Protein AF-A6IX27-F1 (afdb_monomer_lite)

InterPro domains:
  IPR015404 Sorting nexin/Vps5-like, C-terminal [PF09325] (2-126)
  IPR027267 AH/BAR domain superfamily [G3DSA:1.20.1270.60] (1-132)
  IPR027267 AH/BAR domain superfamily [SSF103657] (6-124)

Sequence (132 aa):
MFSELLSDYIRLIAAVKGVFDHRMKCWQKWEDAQITLLKKRETEAKMMVANKPDKIQQAKNEIREWEAKVQQGERDFEQISKTIRKEVGRFEKERVKDFKAVIIKYLESLVQTQQQLIKYWEAFLPEAKAIA

Radius of gyration: 32.63 Å; chains: 1; bounding box: 78×23×94 Å

Structure (mmCIF, N/CA/C/O backbone):
data_AF-A6IX27-F1
#
_entry.id   AF-A6IX27-F1
#
loop_
_atom_site.group_PDB
_atom_site.id
_atom_site.type_symbol
_atom_site.label_atom_id
_atom_site.label_alt_id
_atom_site.label_comp_id
_atom_site.label_asym_id
_atom_site.label_entity_id
_atom_site.label_seq_id
_atom_site.pdbx_PDB_ins_code
_atom_site.Cartn_x
_atom_site.Cartn_y
_atom_site.Cartn_z
_atom_site.occupancy
_atom_site.B_iso_or_equiv
_atom_site.auth_seq_id
_atom_site.auth_comp_id
_atom_site.auth_asym_id
_atom_site.auth_atom_id
_atom_site.pdbx_PDB_model_num
ATOM 1 N N . MET A 1 1 ? 13.178 8.343 -23.288 1.00 67.56 1 MET A N 1
ATOM 2 C CA . MET A 1 1 ? 12.784 6.938 -23.040 1.00 67.56 1 MET A CA 1
ATOM 3 C C . MET A 1 1 ? 13.369 6.355 -21.749 1.00 67.56 1 MET A C 1
ATOM 5 O O . MET A 1 1 ? 12.597 6.093 -20.840 1.00 67.56 1 MET A O 1
ATOM 9 N N . PHE A 1 2 ? 14.692 6.161 -21.606 1.00 75.31 2 PHE A N 1
ATOM 10 C CA . PHE A 1 2 ? 15.258 5.602 -20.356 1.00 75.31 2 PHE A CA 1
ATOM 11 C C . PHE A 1 2 ? 15.111 6.541 -19.146 1.00 75.31 2 PHE A C 1
ATOM 13 O O . PHE A 1 2 ? 14.687 6.112 -18.077 1.00 75.31 2 PHE A O 1
ATOM 20 N N . SER A 1 3 ? 15.397 7.833 -19.328 1.00 83.12 3 SER A N 1
ATOM 21 C CA . SER A 1 3 ? 15.232 8.859 -18.287 1.00 83.12 3 SER A CA 1
ATOM 22 C C . SER A 1 3 ? 13.777 9.027 -17.834 1.00 83.12 3 SER A C 1
ATOM 24 O O . SER A 1 3 ? 13.525 9.205 -16.646 1.00 83.12 3 SER A O 1
ATOM 26 N N . GLU A 1 4 ? 12.826 8.938 -18.764 1.00 85.44 4 GLU A N 1
ATOM 27 C CA . GLU A 1 4 ? 11.386 9.016 -18.483 1.00 85.44 4 GLU A CA 1
ATOM 28 C C . GLU A 1 4 ? 10.927 7.818 -17.650 1.00 85.44 4 GLU A C 1
ATOM 30 O O . GLU A 1 4 ? 10.355 8.023 -16.583 1.00 85.44 4 GLU A O 1
ATOM 35 N N . LEU A 1 5 ? 11.281 6.588 -18.057 1.00 84.94 5 LEU A N 1
ATOM 36 C CA . LEU A 1 5 ? 10.972 5.381 -17.283 1.00 84.94 5 LEU A CA 1
ATOM 37 C C . LEU A 1 5 ? 11.537 5.479 -15.860 1.00 84.94 5 LEU A C 1
ATOM 39 O O . LEU A 1 5 ? 10.839 5.201 -14.888 1.00 84.94 5 LEU A O 1
ATOM 43 N N . LEU A 1 6 ? 12.796 5.901 -15.721 1.00 84.62 6 LEU A N 1
ATOM 44 C CA . LEU A 1 6 ? 13.426 6.065 -14.414 1.00 84.62 6 LEU A CA 1
ATOM 45 C C . LEU A 1 6 ? 12.675 7.092 -13.552 1.00 84.62 6 LEU A C 1
ATOM 47 O O . LEU A 1 6 ? 12.428 6.840 -12.372 1.00 84.62 6 LEU A O 1
ATOM 51 N N . SER A 1 7 ? 12.283 8.227 -14.139 1.00 90.50 7 SER A N 1
ATOM 52 C CA . SER A 1 7 ? 11.508 9.262 -13.450 1.00 90.50 7 SER A CA 1
ATOM 53 C C . SER A 1 7 ? 10.151 8.737 -12.978 1.00 90.50 7 SER A C 1
ATOM 55 O O . SER A 1 7 ? 9.773 8.956 -11.825 1.00 90.50 7 SER A O 1
ATOM 57 N N . ASP A 1 8 ? 9.450 7.982 -13.822 1.00 89.25 8 ASP A N 1
ATOM 58 C CA . ASP A 1 8 ? 8.155 7.396 -13.480 1.00 89.25 8 ASP A CA 1
ATOM 59 C C . ASP A 1 8 ? 8.276 6.348 -12.371 1.00 89.25 8 ASP A C 1
ATOM 61 O O . ASP A 1 8 ? 7.465 6.340 -11.444 1.00 89.25 8 ASP A O 1
ATOM 65 N N . TYR A 1 9 ? 9.336 5.535 -12.373 1.00 88.44 9 TYR A N 1
ATOM 66 C CA . TYR A 1 9 ? 9.605 4.597 -11.280 1.00 88.44 9 TYR A CA 1
ATOM 67 C C . TYR A 1 9 ? 9.940 5.303 -9.959 1.00 88.44 9 TYR A C 1
ATOM 69 O O . TYR A 1 9 ? 9.488 4.858 -8.903 1.00 88.44 9 TYR A O 1
ATOM 77 N N . ILE A 1 10 ? 10.666 6.425 -9.989 1.00 88.69 10 ILE A N 1
ATOM 78 C CA . ILE A 1 10 ? 10.910 7.248 -8.792 1.00 88.69 10 ILE A CA 1
ATOM 79 C C . ILE A 1 10 ? 9.587 7.798 -8.241 1.00 88.69 10 ILE A C 1
ATOM 81 O O . ILE A 1 10 ? 9.329 7.703 -7.038 1.00 88.69 10 ILE A O 1
ATOM 85 N N . ARG A 1 11 ? 8.719 8.329 -9.113 1.00 92.25 11 ARG A N 1
ATOM 86 C CA . ARG A 1 11 ? 7.385 8.823 -8.727 1.00 92.25 11 ARG A CA 1
ATOM 87 C C . ARG A 1 11 ? 6.512 7.708 -8.158 1.00 92.25 11 ARG A C 1
ATOM 89 O O . ARG A 1 11 ? 5.836 7.918 -7.154 1.00 92.25 11 ARG A O 1
ATOM 96 N N . LEU A 1 12 ? 6.559 6.521 -8.756 1.00 90.25 12 LEU A N 1
ATOM 97 C CA . LEU A 1 12 ? 5.817 5.355 -8.288 1.00 90.25 12 LEU A CA 1
ATOM 98 C C . LEU A 1 12 ? 6.274 4.923 -6.889 1.00 90.25 12 LEU A C 1
ATOM 100 O O . LEU A 1 12 ? 5.436 4.696 -6.021 1.00 90.25 12 LEU A O 1
ATOM 104 N N . ILE A 1 13 ? 7.584 4.894 -6.624 1.00 88.19 13 ILE A N 1
ATOM 105 C CA . ILE A 1 13 ? 8.125 4.604 -5.284 1.00 88.19 13 ILE A CA 1
ATOM 106 C C . ILE A 1 13 ? 7.661 5.653 -4.261 1.00 88.19 13 ILE A C 1
ATOM 108 O O . ILE A 1 13 ? 7.268 5.301 -3.146 1.00 88.19 13 ILE A O 1
ATOM 112 N N . ALA A 1 14 ? 7.649 6.936 -4.634 1.00 90.56 14 ALA A N 1
ATOM 113 C CA . ALA A 1 14 ? 7.135 7.995 -3.768 1.00 90.56 14 ALA A CA 1
ATOM 114 C C . ALA A 1 14 ? 5.632 7.823 -3.469 1.00 90.56 14 ALA A C 1
ATOM 116 O O . ALA A 1 14 ? 5.213 7.970 -2.321 1.00 90.56 14 ALA A O 1
ATOM 117 N N . ALA A 1 15 ? 4.826 7.446 -4.466 1.00 90.25 15 ALA A N 1
ATOM 118 C CA . ALA A 1 15 ? 3.405 7.155 -4.276 1.00 90.25 15 ALA A CA 1
ATOM 119 C C . ALA A 1 15 ? 3.181 5.947 -3.350 1.00 90.25 15 ALA A C 1
ATOM 121 O O . ALA A 1 15 ? 2.327 5.998 -2.465 1.00 90.25 15 ALA A O 1
ATOM 122 N N . VAL A 1 16 ? 3.991 4.890 -3.491 1.00 89.69 16 VAL A N 1
ATOM 123 C CA . VAL A 1 16 ? 3.954 3.712 -2.609 1.00 89.69 16 VAL A CA 1
ATOM 124 C C . VAL A 1 16 ? 4.191 4.108 -1.150 1.00 89.69 16 VAL A C 1
ATOM 126 O O . VAL A 1 16 ? 3.480 3.622 -0.270 1.00 89.69 16 VAL A O 1
ATOM 129 N N . LYS A 1 17 ? 5.111 5.042 -0.875 1.00 91.19 17 LYS A N 1
ATOM 130 C CA . LYS A 1 17 ? 5.311 5.579 0.481 1.00 91.19 17 LYS A CA 1
ATOM 131 C C . LYS A 1 17 ? 4.021 6.182 1.054 1.00 91.19 17 LYS A C 1
ATOM 133 O O . LYS A 1 17 ? 3.640 5.845 2.171 1.00 91.19 17 LYS A O 1
ATOM 138 N N . GLY A 1 18 ? 3.300 6.979 0.263 1.00 93.25 18 GLY A N 1
ATOM 139 C CA . GLY A 1 18 ? 2.009 7.546 0.672 1.00 93.25 18 GLY A CA 1
ATOM 140 C C . GLY A 1 18 ? 0.941 6.487 0.980 1.00 93.25 18 GLY A C 1
ATOM 141 O O . GLY A 1 18 ? 0.121 6.670 1.882 1.00 93.25 18 GLY A O 1
ATOM 142 N N . VAL A 1 19 ? 0.971 5.344 0.290 1.00 93.94 19 VAL A N 1
ATOM 143 C CA . VAL A 1 19 ? 0.074 4.212 0.574 1.00 93.94 19 VAL A CA 1
ATOM 144 C C . VAL A 1 19 ? 0.405 3.559 1.924 1.00 93.94 19 VAL A C 1
ATOM 146 O O . VAL A 1 19 ? -0.510 3.240 2.689 1.00 93.94 19 VAL A O 1
ATOM 149 N N . PHE A 1 20 ? 1.688 3.398 2.262 1.00 95.06 20 PHE A N 1
ATOM 150 C CA . PHE A 1 20 ? 2.097 2.905 3.584 1.00 95.06 20 PHE A CA 1
ATOM 151 C C . PHE A 1 20 ? 1.698 3.866 4.711 1.00 95.06 20 PHE A C 1
ATOM 153 O O . PHE A 1 20 ? 1.202 3.411 5.744 1.00 95.06 20 PHE A O 1
ATOM 160 N N . ASP A 1 21 ? 1.814 5.177 4.492 1.00 96.75 21 ASP A N 1
ATOM 161 C CA . ASP A 1 21 ? 1.341 6.184 5.450 1.00 96.75 21 ASP A CA 1
ATOM 162 C C . ASP A 1 21 ? -0.179 6.087 5.656 1.00 96.75 21 ASP A C 1
ATOM 164 O O . ASP A 1 21 ? -0.675 6.186 6.781 1.00 96.75 21 ASP A O 1
ATOM 168 N N . HIS A 1 22 ? -0.946 5.844 4.588 1.00 95.62 22 HIS A N 1
ATOM 169 C CA . HIS A 1 22 ? -2.388 5.629 4.704 1.00 95.62 22 HIS A CA 1
ATOM 170 C C . HIS A 1 22 ? -2.721 4.352 5.489 1.00 95.62 22 HIS A C 1
ATOM 172 O O . HIS A 1 22 ? -3.586 4.385 6.364 1.00 95.62 22 HIS A O 1
ATOM 178 N N . ARG A 1 23 ? -1.983 3.255 5.267 1.00 97.88 23 ARG A N 1
ATOM 179 C CA . ARG A 1 23 ? -2.103 2.032 6.080 1.00 97.88 23 ARG A CA 1
ATOM 180 C C . ARG A 1 23 ? -1.843 2.302 7.559 1.00 97.88 23 ARG A C 1
ATOM 182 O O . ARG A 1 23 ? -2.583 1.784 8.392 1.00 97.88 23 ARG A O 1
ATOM 189 N N . MET A 1 24 ? -0.835 3.112 7.881 1.00 98.19 24 MET A N 1
ATOM 190 C CA . MET A 1 24 ? -0.547 3.496 9.264 1.00 98.19 24 MET A CA 1
ATOM 191 C C . MET A 1 24 ? -1.719 4.264 9.890 1.00 98.19 24 MET A C 1
ATOM 193 O O . MET A 1 24 ? -2.102 3.989 11.022 1.00 98.19 24 MET A O 1
ATOM 197 N N . LYS A 1 25 ? -2.368 5.161 9.136 1.00 97.88 25 LYS A N 1
ATOM 198 C CA . LYS A 1 25 ? -3.576 5.868 9.599 1.00 97.88 25 LYS A CA 1
ATOM 199 C C . LYS A 1 25 ? -4.760 4.925 9.834 1.00 97.88 25 LYS A C 1
ATOM 201 O O . LYS A 1 25 ? -5.474 5.088 10.820 1.00 97.88 25 LYS A O 1
ATOM 206 N N . CYS A 1 26 ? -4.976 3.941 8.956 1.00 97.94 26 CYS A N 1
ATOM 207 C CA . CYS A 1 26 ? -6.008 2.914 9.154 1.00 97.94 26 CYS A CA 1
ATOM 208 C C . CYS A 1 26 ? -5.747 2.094 10.422 1.00 97.94 26 CYS A C 1
ATOM 210 O O . CYS A 1 26 ? -6.674 1.852 11.192 1.00 97.94 26 CYS A O 1
ATOM 212 N N . TRP A 1 27 ? -4.488 1.713 10.649 1.00 98.38 27 TRP A N 1
ATOM 213 C CA . TRP A 1 27 ? -4.074 1.012 11.860 1.00 98.38 27 TRP A CA 1
ATOM 214 C C . TRP A 1 27 ? -4.322 1.848 13.118 1.00 98.38 27 TRP A C 1
ATOM 216 O O . TRP A 1 27 ? -4.988 1.367 14.027 1.00 98.38 27 TRP A O 1
ATOM 226 N N . GLN A 1 28 ? -3.890 3.114 13.131 1.00 98.38 28 GLN A N 1
ATOM 227 C CA . GLN A 1 28 ? -4.094 4.007 14.274 1.00 98.38 28 GLN A CA 1
ATOM 228 C C . GLN A 1 28 ? -5.582 4.160 14.605 1.00 98.38 28 GLN A C 1
ATOM 230 O O . GLN A 1 28 ? -5.990 4.014 15.749 1.00 98.38 28 GLN A O 1
ATOM 235 N N . LYS A 1 29 ? -6.428 4.362 13.585 1.00 98.00 29 LYS A N 1
ATOM 236 C CA . LYS A 1 29 ? -7.885 4.450 13.761 1.00 98.00 29 LYS A CA 1
ATOM 237 C C . LYS A 1 29 ? -8.471 3.180 14.389 1.00 98.00 29 LYS A C 1
ATOM 239 O O . LYS A 1 29 ? -9.399 3.263 15.194 1.00 98.00 29 LYS A O 1
ATOM 244 N N . TRP A 1 30 ? -7.974 2.009 13.994 1.00 98.62 30 TRP A N 1
ATOM 245 C CA . TRP A 1 30 ? -8.398 0.733 14.563 1.00 98.62 30 TRP A CA 1
ATOM 246 C C . TRP A 1 30 ? -7.921 0.566 16.012 1.00 98.62 30 TRP A C 1
ATOM 248 O O . TRP A 1 30 ? -8.713 0.174 16.869 1.00 98.62 30 TRP A O 1
ATOM 258 N N . GLU A 1 31 ? -6.666 0.903 16.307 1.00 98.50 31 GLU A N 1
ATOM 259 C CA . GLU A 1 31 ? -6.101 0.889 17.661 1.00 98.50 31 GLU A CA 1
ATOM 260 C C . GLU A 1 31 ? -6.860 1.838 18.606 1.00 98.50 31 GLU A C 1
ATOM 262 O O . GLU A 1 31 ? -7.322 1.423 19.671 1.00 98.50 31 GLU A O 1
ATOM 267 N N . ASP A 1 32 ? -7.101 3.080 18.186 1.00 98.44 32 ASP A N 1
ATOM 268 C CA . ASP A 1 32 ? -7.834 4.084 18.966 1.00 98.44 32 ASP A CA 1
ATOM 269 C C . ASP A 1 32 ? -9.264 3.618 19.302 1.00 98.44 32 ASP A C 1
ATOM 271 O O . ASP A 1 32 ? -9.781 3.855 20.405 1.00 98.44 32 ASP A O 1
ATOM 275 N N . ALA A 1 33 ? -9.914 2.918 18.365 1.00 98.38 33 ALA A N 1
ATOM 276 C CA . ALA A 1 33 ? -11.227 2.320 18.585 1.00 98.38 33 ALA A CA 1
ATOM 277 C C . ALA A 1 33 ? -11.179 1.182 19.616 1.00 98.38 33 ALA A C 1
ATOM 279 O O . ALA A 1 33 ? -12.072 1.100 20.462 1.00 98.38 33 ALA A O 1
ATOM 280 N N . GLN A 1 34 ? -10.134 0.347 19.598 1.00 98.44 34 GLN A N 1
ATOM 281 C CA . GLN A 1 34 ? -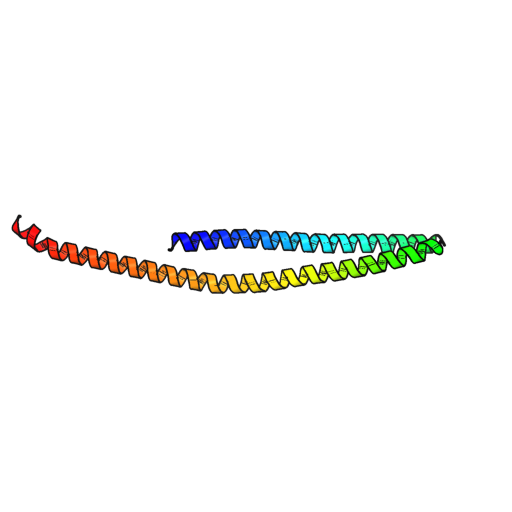9.933 -0.716 20.591 1.00 98.44 34 GLN A CA 1
ATOM 282 C C . GLN A 1 34 ? -9.704 -0.140 21.991 1.00 98.44 34 GLN A C 1
ATOM 284 O O . GLN A 1 34 ? -10.341 -0.579 22.951 1.00 98.44 34 GLN A O 1
ATOM 289 N N . ILE A 1 35 ? -8.861 0.890 22.107 1.00 98.44 35 ILE A N 1
ATOM 290 C CA . ILE A 1 35 ? -8.596 1.580 23.378 1.00 98.44 35 ILE A CA 1
ATOM 291 C C . ILE A 1 35 ? -9.884 2.1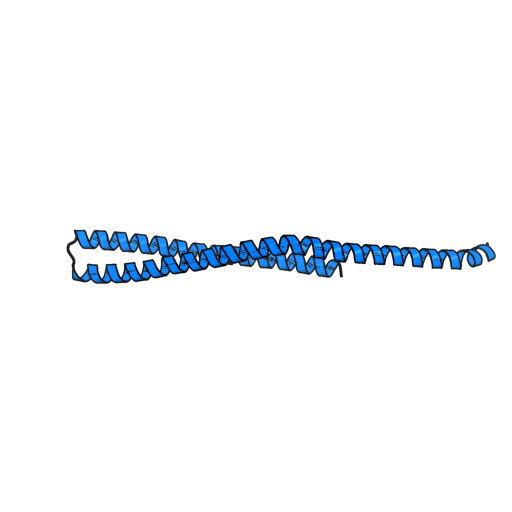99 23.929 1.00 98.44 35 ILE A C 1
ATOM 293 O O . ILE A 1 35 ? -10.166 2.119 25.127 1.00 98.44 35 ILE A O 1
ATOM 297 N N . THR A 1 36 ? -10.693 2.809 23.062 1.00 98.12 36 THR A N 1
ATOM 298 C CA . THR A 1 36 ? -11.965 3.412 23.471 1.00 98.12 36 THR A CA 1
ATOM 299 C C . THR A 1 36 ? -12.971 2.352 23.915 1.00 98.12 36 THR A C 1
ATOM 301 O O . THR A 1 36 ? -13.612 2.525 24.953 1.00 98.12 36 THR A O 1
ATOM 304 N N . LEU A 1 37 ? -13.078 1.233 23.192 1.00 98.38 37 LEU A N 1
ATOM 305 C CA . LEU A 1 37 ? -13.915 0.100 23.586 1.00 98.38 37 LEU A CA 1
ATOM 306 C C . LEU A 1 37 ? -13.513 -0.448 24.964 1.00 98.38 37 LEU A C 1
ATOM 308 O O . LEU A 1 37 ? -14.381 -0.677 25.809 1.00 98.38 37 LEU A O 1
ATOM 312 N N . LEU A 1 38 ? -12.210 -0.605 25.219 1.00 98.00 38 LEU A N 1
ATOM 313 C CA . LEU A 1 38 ? -11.696 -1.052 26.515 1.00 98.00 38 LEU A CA 1
ATOM 314 C C . LEU A 1 38 ? -12.136 -0.108 27.646 1.00 98.00 38 LEU A C 1
ATOM 316 O O . LEU A 1 38 ? -12.735 -0.555 28.623 1.00 98.00 38 LEU A O 1
ATOM 320 N N . LYS A 1 39 ? -11.953 1.208 27.472 1.00 97.75 39 LYS A N 1
ATOM 321 C CA . LYS A 1 39 ? -12.387 2.224 28.451 1.00 97.75 39 LYS A CA 1
ATOM 322 C C . LYS A 1 39 ? -13.900 2.201 28.701 1.00 97.75 39 LYS A C 1
ATOM 324 O O . LYS A 1 39 ? -14.349 2.422 29.830 1.00 97.75 39 LYS A O 1
ATOM 329 N N . LYS A 1 40 ? -14.708 1.939 27.667 1.00 96.00 40 LYS A N 1
ATOM 330 C CA . LYS A 1 40 ? -16.170 1.810 27.796 1.00 96.00 40 LYS A CA 1
ATOM 331 C C . LYS A 1 40 ? -16.558 0.578 28.615 1.00 96.00 40 LYS A C 1
ATOM 333 O O . LYS A 1 40 ? -17.390 0.707 29.510 1.00 96.00 40 LYS A O 1
ATOM 338 N N . ARG A 1 41 ? -15.903 -0.565 28.391 1.00 96.19 41 ARG A N 1
ATOM 339 C CA . ARG A 1 41 ? -16.093 -1.790 29.192 1.00 96.19 41 ARG A CA 1
ATOM 340 C C . ARG A 1 41 ? -15.700 -1.593 30.658 1.00 96.19 41 ARG A C 1
ATOM 342 O O . ARG A 1 41 ? -16.454 -1.964 31.549 1.00 96.19 41 ARG A O 1
ATOM 349 N N . GLU A 1 42 ? -14.576 -0.929 30.929 1.00 95.38 42 GLU A N 1
ATOM 350 C CA . GLU A 1 42 ? -14.178 -0.587 32.304 1.00 95.38 42 GLU A CA 1
ATOM 351 C C . GLU A 1 42 ? -15.190 0.338 32.998 1.00 95.38 42 GLU A C 1
ATOM 353 O O . GLU A 1 42 ? -15.463 0.202 34.192 1.00 95.38 42 GLU A O 1
ATOM 358 N N . THR A 1 43 ? -15.752 1.292 32.253 1.00 92.44 43 THR A N 1
ATOM 359 C CA . THR A 1 43 ? -16.776 2.211 32.763 1.00 92.44 43 THR A CA 1
ATOM 360 C C . THR A 1 43 ? -18.068 1.467 33.105 1.00 92.44 43 THR A C 1
ATOM 362 O O . THR A 1 43 ? -18.636 1.701 34.171 1.00 92.44 43 THR A O 1
ATOM 365 N N . GLU A 1 44 ? -18.512 0.545 32.246 1.00 92.94 44 GLU A N 1
ATOM 366 C CA . GLU A 1 44 ? -19.683 -0.303 32.501 1.00 92.94 44 GLU A CA 1
ATOM 367 C C . GLU A 1 44 ? -19.483 -1.181 33.744 1.00 92.94 44 GLU A C 1
ATOM 369 O O . GLU A 1 44 ? -20.341 -1.185 34.630 1.00 92.94 44 GLU A O 1
ATOM 374 N N . ALA A 1 45 ? -18.319 -1.826 33.879 1.00 92.00 45 ALA A N 1
ATOM 375 C CA . ALA A 1 45 ? -17.985 -2.632 35.053 1.00 92.00 45 ALA A CA 1
ATOM 376 C C . ALA A 1 45 ? -18.070 -1.815 36.358 1.00 92.00 45 ALA A C 1
ATOM 378 O O . ALA A 1 45 ? -18.667 -2.259 37.341 1.00 92.00 45 ALA A O 1
ATOM 379 N N . LYS A 1 46 ? -17.556 -0.576 36.362 1.00 91.38 46 LYS A N 1
ATOM 380 C CA . LYS A 1 46 ? -17.674 0.343 37.512 1.00 91.38 46 LYS A CA 1
ATOM 381 C C . LYS A 1 46 ? -19.131 0.721 37.813 1.00 91.38 46 LYS A C 1
ATOM 383 O O . LYS A 1 46 ? -19.499 0.839 38.981 1.00 91.38 46 LYS A O 1
ATOM 388 N N . MET A 1 47 ? -19.969 0.909 36.790 1.00 88.81 47 MET A N 1
ATOM 389 C CA . MET A 1 47 ? -21.394 1.228 36.968 1.00 88.81 47 MET A CA 1
ATOM 390 C C . MET A 1 47 ? -22.208 0.050 37.511 1.00 88.81 47 MET A C 1
ATOM 392 O O . MET A 1 47 ? -23.115 0.282 38.313 1.00 88.81 47 MET A O 1
ATOM 396 N N . MET A 1 48 ? -21.874 -1.186 37.121 1.00 86.88 48 MET A N 1
ATOM 397 C CA . MET A 1 48 ? -22.475 -2.394 37.697 1.00 86.88 48 MET A CA 1
ATOM 398 C C . MET A 1 48 ? -22.210 -2.481 39.200 1.00 86.88 48 MET A C 1
ATOM 400 O O . MET A 1 48 ? -23.146 -2.687 39.967 1.00 86.88 48 MET A O 1
ATOM 404 N N . VAL A 1 49 ? -20.968 -2.236 39.634 1.00 89.31 49 VAL A N 1
ATOM 405 C CA . VAL A 1 49 ? -20.611 -2.220 41.065 1.00 89.31 49 VAL A CA 1
ATOM 406 C C . VAL A 1 49 ? -21.344 -1.103 41.820 1.00 89.31 49 VAL A C 1
ATOM 408 O O . VAL A 1 49 ? -21.771 -1.297 42.953 1.00 89.31 49 VAL A O 1
ATOM 411 N N . ALA A 1 50 ? -21.542 0.059 41.190 1.00 88.69 50 ALA A N 1
ATOM 412 C CA . ALA A 1 50 ? -22.248 1.197 41.783 1.00 88.69 50 ALA A CA 1
ATOM 413 C C . ALA A 1 50 ? -23.790 1.077 41.776 1.00 88.69 50 ALA A C 1
ATOM 415 O O . ALA A 1 50 ? -24.461 2.010 42.218 1.00 88.69 50 ALA A O 1
ATOM 416 N N . ASN A 1 51 ? -24.345 -0.027 41.259 1.00 83.56 51 ASN A N 1
ATOM 417 C CA . ASN A 1 51 ? -25.774 -0.358 41.233 1.00 83.56 51 ASN A CA 1
ATOM 418 C C . ASN A 1 51 ? -26.683 0.737 40.619 1.00 83.56 51 ASN A C 1
ATOM 420 O O . ASN A 1 51 ? -27.711 1.105 41.186 1.00 83.56 51 ASN A O 1
ATOM 424 N N . LYS A 1 52 ? -26.292 1.288 39.454 1.00 77.75 52 LYS A N 1
ATOM 425 C CA . LYS A 1 52 ? -27.041 2.333 38.713 1.00 77.75 52 LYS A CA 1
ATOM 426 C C . LYS A 1 52 ? -27.690 1.784 37.424 1.00 77.75 52 LYS A C 1
ATOM 428 O O . LYS A 1 52 ? -27.139 2.011 36.343 1.00 77.75 52 LYS A O 1
ATOM 433 N N . PRO A 1 53 ? -28.840 1.085 37.500 1.00 75.50 53 PRO A N 1
ATOM 434 C CA . PRO A 1 53 ? -29.414 0.315 36.387 1.00 75.50 53 PRO A CA 1
ATOM 435 C C . PRO A 1 53 ? -29.718 1.139 35.127 1.00 75.50 53 PRO A C 1
ATOM 437 O O . PRO A 1 53 ? -29.389 0.694 34.027 1.00 75.50 53 PRO A O 1
ATOM 440 N N . ASP A 1 54 ? -30.222 2.369 35.266 1.00 77.75 54 ASP A N 1
ATOM 441 C CA . ASP A 1 54 ? -30.574 3.221 34.115 1.00 77.75 54 ASP A CA 1
ATOM 442 C C . ASP A 1 54 ? -29.360 3.611 33.254 1.00 77.75 54 ASP A C 1
ATOM 444 O O . ASP A 1 54 ? -29.471 3.792 32.043 1.00 77.75 54 ASP A O 1
ATOM 448 N N . LYS A 1 55 ? -28.165 3.695 33.857 1.00 83.31 55 LYS A N 1
ATOM 449 C CA . LYS A 1 55 ? -26.919 4.035 33.144 1.00 83.31 55 LYS A CA 1
ATOM 450 C C . LYS A 1 55 ? -26.241 2.821 32.508 1.00 83.31 55 LYS A C 1
ATOM 452 O O . LYS A 1 55 ? -25.469 2.979 31.562 1.00 83.31 55 LYS A O 1
ATOM 457 N N . ILE A 1 56 ? -26.542 1.614 32.989 1.00 86.69 56 ILE A N 1
ATOM 458 C CA . ILE A 1 56 ? -25.947 0.368 32.485 1.00 86.69 56 ILE A CA 1
ATOM 459 C C . ILE A 1 56 ? -26.458 0.060 31.075 1.00 86.69 56 ILE A C 1
ATOM 461 O O . ILE A 1 56 ? -25.673 -0.333 30.212 1.00 86.69 56 ILE A O 1
ATOM 465 N N . GLN A 1 57 ? -27.749 0.278 30.803 1.00 88.81 57 GLN A N 1
ATOM 466 C CA . GLN A 1 57 ? -28.299 0.005 29.473 1.00 88.81 57 GLN A CA 1
ATOM 467 C C . GLN A 1 57 ? -27.687 0.915 28.397 1.00 88.81 57 GLN A C 1
ATOM 469 O O . GLN A 1 57 ? -27.358 0.443 27.308 1.00 88.81 57 GLN A O 1
ATOM 474 N N . GLN A 1 58 ? -27.469 2.196 28.714 1.00 89.81 58 GLN A N 1
ATOM 475 C CA . GLN A 1 58 ? -26.769 3.123 27.824 1.00 89.81 58 GLN A CA 1
ATOM 476 C C . GLN A 1 58 ? -25.326 2.666 27.565 1.00 89.81 58 GLN A C 1
ATOM 478 O O . GLN A 1 58 ? -24.910 2.588 26.410 1.00 89.81 58 GLN A O 1
ATOM 483 N N . ALA A 1 59 ? -24.580 2.304 28.614 1.00 91.69 59 ALA A N 1
ATOM 484 C CA . ALA A 1 59 ? -23.202 1.833 28.478 1.00 91.69 59 ALA A CA 1
ATOM 485 C C . ALA A 1 59 ? -23.098 0.584 27.582 1.00 91.69 59 ALA A C 1
ATOM 487 O O . ALA A 1 59 ? -22.209 0.504 26.737 1.00 91.69 59 ALA A O 1
ATOM 488 N N . LYS A 1 60 ? -24.046 -0.357 27.697 1.00 93.12 60 LYS A N 1
ATOM 489 C CA . LYS A 1 60 ? -24.117 -1.546 26.831 1.00 93.12 60 LYS A CA 1
ATOM 490 C C . LYS A 1 60 ? -24.366 -1.204 25.363 1.00 93.12 60 LYS A C 1
ATOM 492 O O . LYS A 1 60 ? -23.768 -1.828 24.488 1.00 93.12 60 LYS A O 1
ATOM 497 N N . ASN A 1 61 ? -25.226 -0.226 25.084 1.00 94.31 61 ASN A N 1
ATOM 498 C CA . ASN A 1 61 ? -25.467 0.229 23.715 1.00 94.31 61 ASN A CA 1
ATOM 499 C C . ASN A 1 61 ? -24.202 0.869 23.122 1.00 94.31 61 ASN A C 1
ATOM 501 O O . ASN A 1 61 ? -23.791 0.501 22.024 1.00 94.31 61 ASN A O 1
ATOM 505 N N . GLU A 1 62 ? -23.529 1.739 23.880 1.00 94.88 62 GLU A N 1
ATOM 506 C CA . GLU A 1 62 ? -22.265 2.353 23.457 1.00 94.88 62 GLU A CA 1
ATOM 507 C C . GLU A 1 62 ? -21.168 1.302 23.212 1.00 94.88 62 GLU A C 1
ATOM 509 O O . GLU A 1 62 ? -20.427 1.401 22.235 1.00 94.88 62 GLU A O 1
ATOM 514 N N . ILE A 1 63 ? -21.071 0.268 24.056 1.00 97.50 63 ILE A N 1
ATOM 515 C CA . ILE A 1 63 ? -20.132 -0.847 23.856 1.00 97.50 63 ILE A CA 1
ATOM 516 C C . ILE A 1 63 ? -20.396 -1.544 22.518 1.00 97.50 63 ILE A C 1
ATOM 518 O O . ILE A 1 63 ? -19.457 -1.709 21.743 1.00 97.50 63 ILE A O 1
ATOM 522 N N . ARG A 1 64 ? -21.653 -1.886 22.203 1.00 97.75 64 ARG A N 1
ATOM 523 C CA . ARG A 1 64 ? -22.010 -2.536 20.926 1.00 97.75 64 ARG A CA 1
ATOM 524 C C . ARG A 1 64 ? -21.637 -1.685 19.713 1.00 97.75 64 ARG A C 1
ATOM 526 O O . ARG A 1 64 ? -21.133 -2.205 18.719 1.00 97.75 64 ARG A O 1
ATOM 533 N N . GLU A 1 65 ? -21.852 -0.374 19.788 1.00 97.38 65 GLU A N 1
ATOM 534 C CA . GLU A 1 65 ? -21.446 0.546 18.720 1.00 97.38 65 GLU A CA 1
ATOM 535 C C . GLU A 1 65 ? -19.925 0.560 18.522 1.00 97.38 65 GLU A C 1
ATOM 537 O O . GLU A 1 65 ? -19.437 0.545 17.389 1.00 97.38 65 GLU A O 1
ATOM 542 N N . TRP A 1 66 ? -19.156 0.580 19.613 1.00 98.00 66 TRP A N 1
ATOM 543 C CA . TRP A 1 66 ? -17.695 0.562 19.541 1.00 98.00 66 TRP A CA 1
ATOM 544 C C . TRP A 1 66 ? -17.136 -0.798 19.120 1.00 98.00 66 TRP A C 1
ATOM 546 O O . TRP A 1 66 ? -16.146 -0.829 18.395 1.00 98.00 66 TRP A O 1
ATOM 556 N N . GLU A 1 67 ? -17.790 -1.907 19.464 1.00 98.31 67 GLU A N 1
ATOM 557 C CA . GLU A 1 67 ? -17.471 -3.236 18.928 1.00 98.31 67 GLU A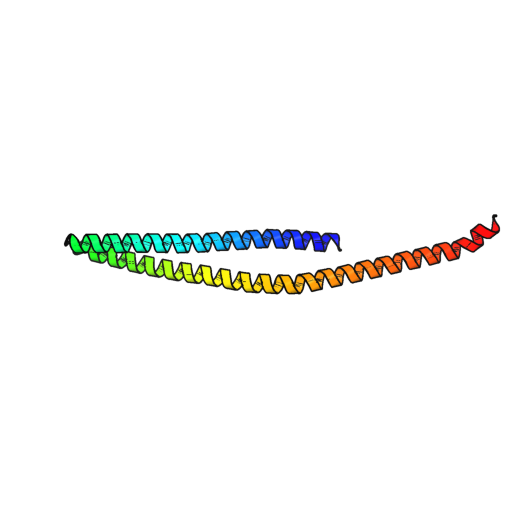 CA 1
ATOM 558 C C . GLU A 1 67 ? -17.619 -3.266 17.404 1.00 98.31 67 GLU A C 1
ATOM 560 O O . GLU A 1 67 ? -16.703 -3.704 16.704 1.00 98.31 67 GLU A O 1
ATOM 565 N N . ALA A 1 68 ? -18.714 -2.714 16.872 1.00 98.25 68 ALA A N 1
ATOM 566 C CA . ALA A 1 68 ? -18.905 -2.594 15.429 1.00 98.25 68 ALA A CA 1
ATOM 567 C C . ALA A 1 68 ? -17.821 -1.717 14.770 1.00 98.25 68 ALA A C 1
ATOM 569 O O . ALA A 1 68 ? -17.312 -2.062 13.701 1.00 98.25 68 ALA A O 1
ATOM 570 N N . LYS A 1 69 ? -17.415 -0.612 15.418 1.00 98.12 69 LYS A N 1
ATOM 571 C CA . LYS A 1 69 ? -16.318 0.252 14.939 1.00 98.12 69 LYS A CA 1
ATOM 572 C C . LYS A 1 69 ? -14.964 -0.457 14.943 1.00 98.12 69 LYS A C 1
ATOM 574 O O . LYS A 1 69 ? -14.216 -0.300 13.981 1.00 98.12 69 LYS A O 1
ATOM 579 N N . VAL A 1 70 ? -14.654 -1.236 15.981 1.00 98.69 70 VAL A N 1
ATOM 580 C CA . VAL A 1 70 ?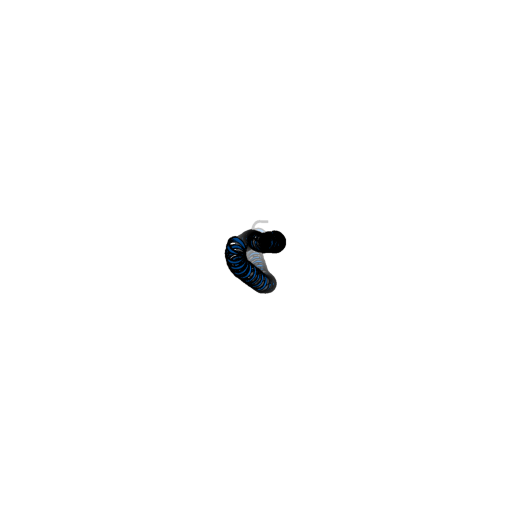 -13.418 -2.032 16.058 1.00 98.69 70 VAL A CA 1
ATOM 581 C C . VAL A 1 70 ? -13.380 -3.061 14.934 1.00 98.69 70 VAL A C 1
ATOM 583 O O . VAL A 1 70 ? -12.393 -3.116 14.206 1.00 98.69 70 VAL A O 1
ATOM 586 N N . GLN A 1 71 ? -14.470 -3.805 14.730 1.00 98.38 71 GLN A N 1
ATOM 587 C CA . GLN A 1 71 ? -14.559 -4.780 13.643 1.00 98.38 71 GLN A CA 1
ATOM 588 C C . GLN A 1 71 ? -14.438 -4.128 12.260 1.00 98.38 71 GLN A C 1
ATOM 590 O O . GLN A 1 71 ? -13.818 -4.689 11.359 1.00 98.38 71 GLN A O 1
ATOM 595 N N . GLN A 1 72 ? -15.028 -2.944 12.063 1.00 98.06 72 GLN A N 1
ATOM 596 C CA . GLN A 1 72 ? -14.869 -2.215 10.806 1.00 98.06 72 GLN A CA 1
ATOM 597 C C . GLN A 1 72 ? -13.422 -1.751 10.603 1.00 98.06 72 GLN A C 1
ATOM 599 O O . GLN A 1 72 ? -12.887 -1.925 9.513 1.00 98.06 72 GLN A O 1
ATOM 604 N N . GLY A 1 73 ? -12.782 -1.208 11.643 1.00 98.25 73 GLY A N 1
ATOM 605 C CA . GLY A 1 73 ? -11.382 -0.784 11.587 1.00 98.25 73 GLY A CA 1
ATOM 606 C C . GLY A 1 73 ? -10.430 -1.934 11.252 1.00 98.25 73 GLY A C 1
ATOM 607 O O . GLY A 1 73 ? -9.542 -1.767 10.420 1.00 98.25 73 GLY A O 1
ATOM 608 N N . GLU A 1 74 ? -10.662 -3.113 11.830 1.00 98.44 74 GLU A N 1
ATOM 609 C CA . GLU A 1 74 ? -9.908 -4.331 11.521 1.00 98.44 74 GLU A CA 1
ATOM 610 C C . GLU A 1 74 ? -10.064 -4.736 10.049 1.00 98.44 74 GLU A C 1
ATOM 612 O O . GLU A 1 74 ? -9.069 -4.964 9.357 1.00 98.44 74 GLU A O 1
ATOM 617 N N . ARG A 1 75 ? -11.305 -4.763 9.537 1.00 98.38 75 ARG A N 1
ATOM 618 C CA . ARG A 1 75 ? -11.579 -5.066 8.122 1.00 98.38 75 ARG A CA 1
ATOM 619 C C . ARG A 1 75 ? -10.897 -4.077 7.182 1.00 98.38 75 ARG A C 1
ATOM 621 O O . ARG A 1 75 ? -10.278 -4.504 6.208 1.00 98.38 75 ARG A O 1
ATOM 628 N N . ASP A 1 76 ? -10.992 -2.780 7.473 1.00 97.69 76 ASP A N 1
ATOM 629 C CA . ASP A 1 76 ? -10.360 -1.726 6.675 1.00 97.69 76 ASP A CA 1
ATOM 630 C C . ASP A 1 76 ? -8.835 -1.917 6.640 1.00 97.69 76 ASP A C 1
ATOM 632 O O . ASP A 1 76 ? -8.219 -1.869 5.571 1.00 97.69 76 ASP A O 1
ATOM 636 N N . PHE A 1 77 ? -8.226 -2.191 7.800 1.00 98.38 77 PHE A N 1
ATOM 637 C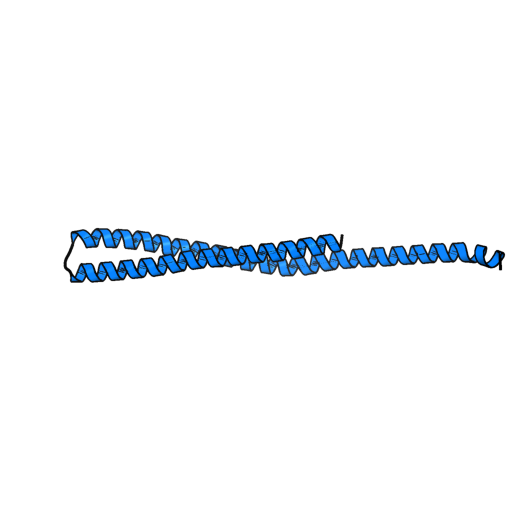 CA . PHE A 1 77 ? -6.788 -2.411 7.933 1.00 98.38 77 PHE A CA 1
ATOM 638 C C . PHE A 1 77 ? -6.299 -3.687 7.228 1.00 98.38 77 PHE A C 1
ATOM 640 O O . PHE A 1 77 ? -5.255 -3.665 6.562 1.00 98.38 77 PHE A O 1
ATOM 647 N N . GLU A 1 78 ? -7.029 -4.799 7.326 1.00 98.25 78 GLU A N 1
ATOM 648 C CA . GLU A 1 78 ? -6.647 -6.032 6.632 1.00 98.25 78 GLU A CA 1
ATOM 649 C C . GLU A 1 78 ? -6.808 -5.877 5.117 1.00 98.25 78 GLU A C 1
ATOM 651 O O . GLU A 1 78 ? -5.922 -6.268 4.352 1.00 98.25 78 GLU A O 1
ATOM 656 N N . GLN A 1 79 ? -7.883 -5.226 4.664 1.00 97.94 79 GLN A N 1
ATOM 657 C CA . GLN A 1 79 ? -8.131 -4.998 3.244 1.00 97.94 79 GLN A CA 1
ATOM 658 C C . GLN A 1 79 ? -7.029 -4.145 2.598 1.00 97.94 79 GLN A C 1
ATOM 660 O O . GLN A 1 79 ? -6.512 -4.506 1.531 1.00 97.94 79 GLN A O 1
ATOM 665 N N . ILE A 1 80 ? -6.618 -3.043 3.241 1.00 97.12 80 ILE A N 1
ATOM 666 C CA . ILE A 1 80 ? -5.506 -2.226 2.735 1.00 97.12 80 ILE A CA 1
ATOM 667 C C . ILE A 1 80 ? -4.181 -2.997 2.794 1.00 97.12 80 ILE A C 1
ATOM 669 O O . ILE A 1 80 ? -3.425 -2.988 1.823 1.00 97.12 80 ILE A O 1
ATOM 673 N N . SER A 1 81 ? -3.923 -3.747 3.871 1.00 97.75 81 SER A N 1
ATOM 674 C CA . SER A 1 81 ? -2.707 -4.559 4.019 1.00 97.75 81 SER A CA 1
ATOM 675 C C . SER A 1 81 ? -2.586 -5.631 2.934 1.00 97.75 81 SER A C 1
ATOM 677 O O . SER A 1 81 ? -1.511 -5.820 2.360 1.00 97.75 81 SER A O 1
ATOM 679 N N . LYS A 1 82 ? -3.688 -6.317 2.621 1.00 97.94 82 LYS A N 1
ATOM 680 C CA . LYS A 1 82 ? -3.761 -7.325 1.558 1.00 97.94 82 LYS A CA 1
ATOM 681 C C . LYS A 1 82 ? -3.531 -6.707 0.181 1.00 97.94 82 LYS A C 1
ATOM 683 O O . LYS A 1 82 ? -2.784 -7.265 -0.623 1.00 97.94 82 LYS A O 1
ATOM 688 N N . THR A 1 83 ? -4.141 -5.552 -0.077 1.00 96.81 83 THR A N 1
ATOM 689 C CA . THR A 1 83 ? -3.987 -4.829 -1.348 1.00 96.81 83 THR A CA 1
ATOM 690 C C . THR A 1 83 ? -2.542 -4.377 -1.550 1.00 96.81 83 THR A C 1
ATOM 692 O O . THR A 1 83 ? -1.969 -4.631 -2.606 1.00 96.81 83 THR A O 1
ATOM 695 N N . ILE A 1 84 ? -1.910 -3.814 -0.514 1.00 96.12 84 ILE A N 1
ATOM 696 C CA . ILE A 1 84 ? -0.498 -3.409 -0.551 1.00 96.12 84 ILE A CA 1
ATOM 697 C C . ILE A 1 84 ? 0.407 -4.599 -0.862 1.00 96.12 84 ILE A C 1
ATOM 699 O O . ILE A 1 84 ? 1.218 -4.516 -1.779 1.00 96.12 84 ILE A O 1
ATOM 703 N N . ARG A 1 85 ? 0.249 -5.728 -0.153 1.00 96.06 85 ARG A N 1
ATOM 704 C CA . ARG A 1 85 ? 1.048 -6.943 -0.400 1.00 96.06 85 ARG A CA 1
ATOM 705 C C . ARG A 1 85 ? 0.951 -7.403 -1.857 1.00 96.06 85 ARG A C 1
ATOM 707 O O . ARG A 1 85 ? 1.967 -7.727 -2.470 1.00 96.06 85 ARG A O 1
ATOM 714 N N . LYS A 1 86 ? -0.262 -7.407 -2.417 1.00 96.06 86 LYS A N 1
ATOM 715 C CA . LYS A 1 86 ? -0.502 -7.787 -3.813 1.00 96.06 86 LYS A CA 1
ATOM 716 C C . LYS A 1 86 ? 0.192 -6.835 -4.791 1.00 96.06 86 LYS A C 1
ATOM 718 O O . LYS A 1 86 ? 0.892 -7.303 -5.687 1.00 96.06 86 LYS A O 1
ATOM 723 N N . GLU A 1 87 ? 0.004 -5.526 -4.635 1.00 93.94 87 GLU A N 1
ATOM 724 C CA . GLU A 1 87 ? 0.545 -4.544 -5.582 1.00 93.94 87 GLU A CA 1
ATOM 725 C C . GLU A 1 87 ? 2.067 -4.401 -5.474 1.00 93.94 87 GLU A C 1
ATOM 727 O O . GLU A 1 87 ? 2.724 -4.267 -6.501 1.00 93.94 87 GLU A O 1
ATOM 732 N N . VAL A 1 88 ? 2.656 -4.536 -4.280 1.00 91.69 88 VAL A N 1
ATOM 733 C CA . VAL A 1 88 ? 4.121 -4.596 -4.118 1.00 91.69 88 VAL A CA 1
ATOM 734 C C . VAL A 1 88 ? 4.693 -5.814 -4.848 1.00 91.69 88 VAL A C 1
ATOM 736 O O . VAL A 1 88 ? 5.615 -5.670 -5.648 1.00 91.69 88 VAL A O 1
ATOM 739 N N . GLY A 1 89 ? 4.096 -6.997 -4.665 1.00 91.88 89 GLY A N 1
ATOM 740 C CA . GLY A 1 89 ? 4.546 -8.205 -5.365 1.00 91.88 89 GLY A CA 1
ATOM 741 C C . GLY A 1 89 ? 4.378 -8.128 -6.889 1.00 91.88 89 GLY A C 1
ATOM 742 O O . GLY A 1 89 ? 5.163 -8.715 -7.634 1.00 91.88 89 GLY A O 1
ATOM 743 N N . ARG A 1 90 ? 3.373 -7.392 -7.380 1.00 92.06 90 ARG A N 1
ATOM 744 C CA . ARG A 1 90 ? 3.213 -7.096 -8.812 1.00 92.06 90 ARG A CA 1
ATOM 745 C C . ARG A 1 90 ? 4.278 -6.114 -9.301 1.00 92.06 90 ARG A C 1
ATOM 747 O O . ARG A 1 90 ? 4.897 -6.366 -10.332 1.00 92.06 90 ARG A O 1
ATOM 754 N N . PHE A 1 91 ? 4.504 -5.030 -8.563 1.00 89.88 91 PHE A N 1
ATOM 755 C CA . PHE A 1 91 ? 5.495 -4.006 -8.884 1.00 89.88 91 PHE A CA 1
ATOM 756 C C . PHE A 1 91 ? 6.898 -4.598 -9.031 1.00 89.88 91 PHE A C 1
ATOM 758 O O . PHE A 1 91 ? 7.581 -4.309 -10.008 1.00 89.88 91 PHE A O 1
ATOM 765 N N . GLU A 1 92 ? 7.318 -5.469 -8.111 1.00 87.44 92 GLU A N 1
ATOM 766 C CA . GLU A 1 92 ? 8.642 -6.099 -8.169 1.00 87.44 92 GLU A CA 1
ATOM 767 C C . GLU A 1 92 ? 8.858 -6.907 -9.454 1.00 87.44 92 GLU A C 1
ATOM 769 O O . GLU A 1 92 ? 9.949 -6.868 -10.028 1.00 87.44 92 GLU A O 1
ATOM 774 N N . LYS A 1 93 ? 7.812 -7.595 -9.933 1.00 90.25 93 LYS A N 1
ATOM 775 C CA . LYS A 1 93 ? 7.851 -8.392 -11.166 1.00 90.25 93 LYS A CA 1
ATOM 776 C C . LYS A 1 93 ? 7.881 -7.517 -12.417 1.00 90.25 93 LYS A C 1
ATOM 778 O O . LYS A 1 93 ? 8.735 -7.725 -13.278 1.00 90.25 93 LYS A O 1
ATOM 783 N N . GLU A 1 94 ? 6.985 -6.535 -12.514 1.00 90.75 94 GLU A N 1
ATOM 784 C CA . GLU A 1 94 ? 6.900 -5.669 -13.700 1.00 90.75 94 GLU A CA 1
ATOM 785 C C . GLU A 1 94 ? 8.114 -4.739 -13.818 1.00 90.75 94 GLU A C 1
ATOM 787 O O . GLU A 1 94 ? 8.656 -4.590 -14.911 1.00 90.75 94 GLU A O 1
ATOM 792 N N . ARG A 1 95 ? 8.652 -4.237 -12.694 1.00 88.94 95 ARG A N 1
ATOM 793 C CA . ARG A 1 95 ? 9.870 -3.409 -12.673 1.00 88.94 95 ARG A CA 1
ATOM 794 C C . ARG A 1 95 ? 11.012 -4.031 -13.453 1.00 88.94 95 ARG A C 1
ATOM 796 O O . ARG A 1 95 ? 11.610 -3.389 -14.309 1.00 88.94 95 ARG A O 1
ATOM 803 N N . VAL A 1 96 ? 11.337 -5.285 -13.156 1.00 88.75 96 VAL A N 1
ATOM 804 C CA . VAL A 1 96 ? 12.475 -5.956 -13.797 1.00 88.75 96 VAL A CA 1
ATOM 805 C C . VAL A 1 96 ? 12.245 -6.092 -15.303 1.00 88.75 96 VAL A C 1
ATOM 807 O O . VAL A 1 96 ? 13.168 -5.885 -16.092 1.00 88.75 96 VAL A O 1
ATOM 810 N N . LYS A 1 97 ? 11.012 -6.407 -15.706 1.00 92.19 97 LYS A N 1
ATOM 811 C CA . LYS A 1 97 ? 10.630 -6.573 -17.108 1.00 92.19 97 LYS A CA 1
ATOM 812 C C . LYS A 1 97 ? 10.723 -5.256 -17.882 1.00 92.19 97 LYS A C 1
ATOM 814 O O . LYS A 1 97 ? 11.326 -5.241 -18.956 1.00 92.19 97 LYS A O 1
ATOM 819 N N . ASP A 1 98 ? 10.197 -4.170 -17.325 1.00 91.19 98 ASP A N 1
ATOM 820 C CA . ASP A 1 98 ? 10.188 -2.852 -17.963 1.00 91.19 98 ASP A CA 1
ATOM 821 C C . ASP A 1 98 ? 11.605 -2.307 -18.152 1.00 91.19 98 ASP A C 1
ATOM 823 O O . ASP A 1 98 ? 11.989 -1.924 -19.260 1.00 91.19 98 ASP A O 1
ATOM 827 N N . PHE A 1 99 ? 12.422 -2.342 -17.092 1.00 88.69 99 PHE A N 1
ATOM 828 C CA . PHE A 1 99 ? 13.811 -1.887 -17.170 1.00 88.69 99 PHE A CA 1
ATOM 829 C C . PHE A 1 99 ? 14.617 -2.718 -18.165 1.00 88.69 99 PHE A C 1
ATOM 831 O O . PHE A 1 99 ? 15.349 -2.150 -18.975 1.00 88.69 99 PHE A O 1
ATOM 838 N N . LYS A 1 100 ? 14.452 -4.047 -18.164 1.00 91.75 100 LYS A N 1
ATOM 839 C CA . LYS A 1 100 ? 15.117 -4.919 -19.138 1.00 91.75 100 LYS A CA 1
ATOM 840 C C . LYS A 1 100 ? 14.749 -4.529 -20.570 1.00 91.75 100 LYS A C 1
ATOM 842 O O . LYS A 1 100 ? 15.641 -4.382 -21.401 1.00 91.75 100 LYS A O 1
ATOM 847 N N . ALA A 1 101 ? 13.461 -4.342 -20.858 1.00 92.56 101 ALA A N 1
ATOM 848 C CA . ALA A 1 101 ? 12.999 -3.991 -22.198 1.00 92.56 101 ALA A CA 1
ATOM 849 C C . ALA A 1 101 ? 13.558 -2.640 -22.673 1.00 92.56 101 ALA A C 1
ATOM 851 O O . ALA A 1 101 ? 13.983 -2.520 -23.822 1.00 92.56 101 ALA A O 1
ATOM 852 N N . VAL A 1 102 ? 13.595 -1.629 -21.800 1.00 90.81 102 VAL A N 1
ATOM 853 C CA . VAL A 1 102 ? 14.115 -0.302 -22.162 1.00 90.81 102 VAL A CA 1
ATOM 854 C C . VAL A 1 102 ? 15.639 -0.297 -22.297 1.00 90.81 102 VAL A C 1
ATOM 856 O O . VAL A 1 102 ? 16.150 0.336 -23.219 1.00 90.81 102 VAL A O 1
ATOM 859 N N . ILE A 1 103 ? 16.368 -1.032 -21.450 1.00 89.94 103 ILE A N 1
ATOM 860 C CA . ILE A 1 103 ? 17.828 -1.174 -21.573 1.00 89.94 103 ILE A CA 1
ATOM 861 C C . ILE A 1 103 ? 18.196 -1.862 -22.889 1.00 89.94 103 ILE A C 1
ATOM 863 O O . ILE A 1 103 ? 19.090 -1.387 -23.582 1.00 89.94 103 ILE A O 1
ATOM 867 N N . ILE A 1 104 ? 17.492 -2.935 -23.267 1.00 93.44 104 ILE A N 1
ATOM 868 C CA . ILE A 1 104 ? 17.733 -3.626 -24.543 1.00 93.44 104 ILE A CA 1
ATOM 869 C C . ILE A 1 104 ? 17.547 -2.660 -25.716 1.00 93.44 104 ILE A C 1
ATOM 871 O O . ILE A 1 104 ? 18.473 -2.488 -26.502 1.00 93.44 104 ILE A O 1
ATOM 875 N N . LYS A 1 105 ? 16.414 -1.946 -25.776 1.00 93.00 105 LYS A N 1
ATOM 876 C CA . LYS A 1 105 ? 16.154 -0.954 -26.835 1.00 93.00 105 LYS A CA 1
ATOM 877 C C . LYS A 1 105 ? 17.219 0.142 -26.893 1.00 93.00 105 LYS A C 1
ATOM 879 O O . LYS A 1 105 ? 17.605 0.583 -27.973 1.00 93.00 105 LYS A O 1
ATOM 884 N N . TYR A 1 106 ? 17.687 0.599 -25.732 1.00 89.81 106 TYR A N 1
ATOM 885 C CA . TYR A 1 106 ? 18.751 1.594 -25.655 1.00 89.81 106 TYR A CA 1
ATOM 886 C C . TYR A 1 106 ? 20.071 1.058 -26.224 1.00 89.81 106 TYR A C 1
ATOM 888 O O . TYR A 1 106 ? 20.698 1.731 -27.040 1.00 89.81 106 TYR A O 1
ATOM 896 N N . LEU A 1 107 ? 20.468 -0.160 -25.845 1.00 93.69 107 LEU A N 1
ATOM 897 C CA . LEU A 1 107 ? 21.686 -0.797 -26.349 1.00 93.69 107 LEU A CA 1
ATOM 898 C C . LEU A 1 107 ? 21.609 -1.075 -27.856 1.00 93.69 107 LEU A C 1
ATOM 900 O O . LEU A 1 107 ? 22.579 -0.823 -28.565 1.00 93.69 107 LEU A O 1
ATOM 904 N N . GLU A 1 108 ? 20.461 -1.527 -28.361 1.00 95.38 108 GLU A N 1
ATOM 905 C CA . GLU A 1 108 ? 20.228 -1.723 -29.798 1.00 95.38 108 GLU A CA 1
ATOM 906 C C . GLU A 1 108 ? 20.396 -0.4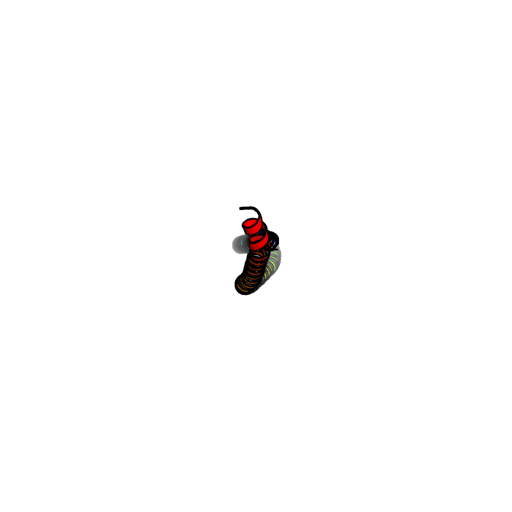10 -30.575 1.00 95.38 108 GLU A C 1
ATOM 908 O O . GLU A 1 108 ? 21.114 -0.365 -31.574 1.00 95.38 108 GLU A O 1
ATOM 913 N N . SER A 1 109 ? 19.804 0.681 -30.080 1.00 94.25 109 SER A N 1
ATOM 914 C CA . SER A 1 109 ? 19.944 2.011 -30.683 1.00 94.25 109 SER A CA 1
ATOM 915 C C . SER A 1 109 ? 21.387 2.529 -30.631 1.00 94.25 109 SER A C 1
ATOM 917 O O . SER A 1 109 ? 21.867 3.120 -31.604 1.00 94.25 109 SER A O 1
ATOM 919 N N . LEU A 1 110 ? 22.110 2.267 -29.536 1.00 95.00 110 LEU A N 1
ATOM 920 C CA . LEU A 1 110 ? 23.524 2.619 -29.402 1.00 95.00 110 LEU A CA 1
ATOM 921 C C . LEU A 1 110 ? 24.371 1.885 -30.451 1.00 95.00 110 LEU A C 1
ATOM 923 O O . LEU A 1 110 ? 25.151 2.517 -31.161 1.00 95.00 110 LEU A O 1
ATOM 927 N N . VAL A 1 111 ? 24.187 0.567 -30.580 1.00 97.12 111 VAL A N 1
ATOM 928 C CA . VAL A 1 111 ? 24.908 -0.263 -31.556 1.00 97.12 111 VAL A CA 1
ATOM 929 C C . VAL A 1 111 ? 24.631 0.212 -32.980 1.00 97.12 111 VAL A C 1
ATOM 931 O O . VAL A 1 111 ? 25.574 0.413 -33.741 1.00 97.12 111 VAL A O 1
ATOM 934 N N . GLN A 1 112 ? 23.367 0.461 -33.329 1.00 97.00 112 GLN A N 1
ATOM 935 C CA . GLN A 1 112 ? 22.995 0.974 -34.651 1.00 97.00 112 GLN A CA 1
ATOM 936 C C . GLN A 1 112 ? 23.653 2.326 -34.951 1.00 97.00 112 GLN A C 1
ATOM 938 O O . GLN A 1 112 ? 24.176 2.531 -36.045 1.00 97.00 112 GLN A O 1
ATOM 943 N N . THR A 1 113 ? 23.679 3.232 -33.970 1.00 96.44 113 THR A N 1
ATOM 944 C CA . THR A 1 113 ? 24.315 4.549 -34.119 1.00 96.44 113 THR A CA 1
ATOM 945 C C . THR A 1 113 ? 25.817 4.413 -34.371 1.00 96.44 113 THR A C 1
ATOM 947 O O . THR A 1 113 ? 26.350 5.052 -35.276 1.00 96.44 113 THR A O 1
ATOM 950 N N . GLN A 1 114 ? 26.501 3.542 -33.621 1.00 96.50 114 GLN A N 1
ATOM 951 C CA . GLN A 1 114 ? 27.934 3.294 -33.808 1.00 96.50 114 GLN A CA 1
ATOM 952 C C . GLN A 1 114 ? 28.235 2.625 -35.154 1.00 96.50 114 GLN A C 1
ATOM 954 O O . GLN A 1 114 ? 29.169 3.025 -35.845 1.00 96.50 114 GLN A O 1
ATOM 959 N N . GLN A 1 115 ? 27.416 1.663 -35.582 1.00 97.62 115 GLN A N 1
ATOM 960 C CA . GLN A 1 115 ? 27.540 1.049 -36.907 1.00 97.62 115 GLN A CA 1
ATOM 961 C C . GLN A 1 115 ? 27.364 2.075 -38.032 1.00 97.62 115 GLN A C 1
ATOM 963 O O . GLN A 1 115 ? 28.080 2.023 -39.030 1.00 97.62 115 GLN A O 1
ATOM 968 N N . GLN A 1 116 ? 26.441 3.026 -37.877 1.00 97.25 116 GLN A N 1
ATOM 969 C CA . GLN A 1 116 ? 26.249 4.096 -38.852 1.00 97.25 116 GLN A CA 1
ATOM 970 C C . GLN A 1 116 ? 27.448 5.056 -38.890 1.00 97.25 116 GLN A C 1
ATOM 972 O O . GLN A 1 116 ? 27.877 5.451 -39.972 1.00 97.25 116 GLN A O 1
ATOM 977 N N . LEU A 1 117 ? 28.023 5.388 -37.729 1.00 96.62 117 LEU A N 1
ATOM 978 C CA . LEU A 1 117 ? 29.234 6.206 -37.633 1.00 96.62 117 LEU A CA 1
ATOM 979 C C . LEU A 1 117 ? 30.417 5.545 -38.357 1.00 96.62 117 LEU A C 1
ATOM 981 O O . LEU A 1 117 ? 31.112 6.214 -39.118 1.00 96.62 117 LEU A O 1
ATOM 985 N N . ILE A 1 118 ? 30.617 4.237 -38.156 1.00 96.19 118 ILE A N 1
ATOM 986 C CA . ILE A 1 118 ? 31.663 3.463 -38.842 1.00 96.19 118 ILE A CA 1
ATOM 987 C C . ILE A 1 118 ? 31.488 3.561 -40.359 1.00 96.19 118 ILE A C 1
ATOM 989 O O . ILE A 1 118 ? 32.434 3.930 -41.048 1.00 96.19 118 ILE A O 1
ATOM 993 N N . LYS A 1 119 ? 30.271 3.337 -40.874 1.00 95.81 119 LYS A N 1
ATOM 994 C CA . LYS A 1 119 ? 29.985 3.442 -42.315 1.00 95.81 119 LYS A CA 1
ATOM 995 C C . LYS A 1 119 ? 30.317 4.822 -42.885 1.00 95.81 119 LYS A C 1
ATOM 997 O O . LYS A 1 119 ? 30.855 4.910 -43.984 1.00 95.81 119 LYS A O 1
ATOM 1002 N N . TYR A 1 120 ? 30.004 5.897 -42.158 1.00 95.12 120 TYR A N 1
ATOM 1003 C CA . TYR A 1 120 ? 30.352 7.250 -42.599 1.00 95.12 120 TYR A CA 1
ATOM 1004 C C . TYR A 1 120 ? 31.865 7.470 -42.649 1.00 95.12 120 TYR A C 1
ATOM 1006 O O . TYR A 1 120 ? 32.364 8.028 -43.623 1.00 95.12 120 TYR A O 1
ATOM 1014 N N . TRP A 1 121 ? 32.605 6.995 -41.645 1.00 94.44 121 TRP A N 1
ATOM 1015 C CA . TRP A 1 121 ? 34.066 7.081 -41.646 1.00 94.44 121 TRP A CA 1
ATOM 1016 C C . TRP A 1 121 ? 34.704 6.253 -42.760 1.00 94.44 121 TRP A C 1
ATOM 1018 O O . TRP A 1 121 ? 35.620 6.735 -43.421 1.00 94.44 121 TRP A O 1
ATOM 1028 N N . GLU A 1 122 ? 34.213 5.038 -43.001 1.00 93.31 122 GLU A N 1
ATOM 1029 C CA . GLU A 1 122 ? 34.674 4.177 -44.095 1.00 93.31 122 GLU A CA 1
ATOM 1030 C C . GLU A 1 122 ? 34.423 4.811 -45.467 1.00 93.31 122 GLU A C 1
ATOM 1032 O O . GLU A 1 122 ? 35.277 4.703 -46.344 1.00 93.31 122 GLU A O 1
ATOM 1037 N N . ALA A 1 123 ? 33.296 5.508 -45.642 1.00 92.12 123 ALA A N 1
ATOM 1038 C CA . ALA A 1 123 ? 32.983 6.234 -46.871 1.00 92.12 123 ALA A CA 1
ATOM 1039 C C . ALA A 1 123 ? 33.864 7.478 -47.074 1.00 92.12 123 ALA A C 1
ATOM 1041 O O . ALA A 1 123 ? 34.225 7.783 -48.205 1.00 92.12 123 ALA A O 1
ATOM 1042 N N . PHE A 1 124 ? 34.237 8.175 -45.997 1.00 90.75 124 PHE A N 1
ATOM 1043 C CA . PHE A 1 124 ? 35.098 9.363 -46.054 1.00 90.75 124 PHE A CA 1
ATOM 1044 C C . PHE A 1 124 ? 36.591 9.024 -46.227 1.00 90.75 124 PHE A C 1
ATOM 1046 O O . PHE A 1 124 ? 37.363 9.803 -46.787 1.00 90.75 124 PHE A O 1
ATOM 1053 N N . LEU A 1 125 ? 37.020 7.847 -45.761 1.00 88.44 125 LEU A N 1
ATOM 1054 C CA . LEU A 1 125 ? 38.424 7.420 -45.758 1.00 88.44 125 LEU A CA 1
ATOM 1055 C C . LEU A 1 125 ? 39.138 7.516 -47.129 1.00 88.44 125 LEU A C 1
ATOM 1057 O O . LEU A 1 125 ? 40.297 7.936 -47.151 1.00 88.44 125 LEU A O 1
ATOM 1061 N N . PRO A 1 126 ? 38.524 7.120 -48.264 1.00 86.75 126 PRO A N 1
ATOM 1062 C CA . PRO A 1 126 ? 39.145 7.208 -49.585 1.00 86.75 126 PRO A CA 1
ATOM 1063 C C . PRO A 1 126 ? 39.370 8.651 -50.033 1.00 86.75 126 PRO A C 1
ATOM 1065 O O . PRO A 1 126 ? 40.423 8.954 -50.585 1.00 86.75 126 PRO A O 1
ATOM 1068 N N . GLU A 1 127 ? 38.410 9.537 -49.761 1.00 81.75 127 GLU A N 1
ATOM 1069 C CA . GLU A 1 127 ? 38.512 10.960 -50.085 1.00 81.75 127 GLU A CA 1
ATOM 1070 C C . GLU A 1 127 ? 39.656 11.595 -49.301 1.00 81.75 127 GLU A C 1
ATOM 1072 O O . GLU A 1 127 ? 40.511 12.239 -49.897 1.00 81.75 127 GLU A O 1
ATOM 1077 N N . ALA A 1 128 ? 39.750 11.323 -47.995 1.00 77.88 128 ALA A N 1
ATOM 1078 C CA . ALA A 1 128 ? 40.845 11.807 -47.155 1.00 77.88 128 ALA A CA 1
ATOM 1079 C C . ALA A 1 128 ? 42.229 11.321 -47.631 1.00 77.88 128 ALA A C 1
ATOM 1081 O O . ALA A 1 128 ? 43.194 12.081 -47.590 1.00 77.88 128 ALA A O 1
ATOM 1082 N N . LYS A 1 129 ? 42.331 10.075 -48.114 1.00 78.88 129 LYS A N 1
ATOM 1083 C CA . LYS A 1 129 ? 43.574 9.518 -48.679 1.00 78.88 129 LYS A CA 1
ATOM 1084 C C . LYS A 1 129 ? 43.961 10.115 -50.032 1.00 78.88 129 LYS A C 1
ATOM 1086 O O . LYS A 1 129 ? 45.116 9.999 -50.408 1.00 78.88 129 LYS A O 1
ATOM 1091 N N . ALA A 1 130 ? 43.027 10.706 -50.773 1.00 78.88 130 ALA A N 1
ATOM 1092 C CA . ALA A 1 130 ? 43.315 11.316 -52.070 1.00 78.88 130 ALA A CA 1
ATOM 1093 C C . ALA A 1 130 ? 43.959 12.712 -51.955 1.00 78.88 130 ALA A C 1
ATOM 1095 O O . ALA A 1 130 ? 44.463 13.231 -52.948 1.00 78.88 130 ALA A O 1
ATOM 1096 N N . ILE A 1 131 ? 43.922 13.321 -50.764 1.00 79.19 131 ILE A N 1
ATOM 1097 C CA . ILE A 1 131 ? 44.405 14.689 -50.489 1.00 79.19 131 ILE A CA 1
ATOM 1098 C C . ILE A 1 131 ? 45.671 14.713 -49.613 1.00 79.19 131 ILE A C 1
ATOM 1100 O O . ILE A 1 131 ? 46.181 15.795 -49.325 1.00 79.19 131 ILE A O 1
ATOM 1104 N N . ALA A 1 132 ? 46.152 13.546 -49.173 1.00 53.53 132 ALA A N 1
ATOM 1105 C CA . ALA A 1 132 ? 47.375 13.350 -48.390 1.00 53.53 132 ALA A CA 1
ATOM 1106 C C . ALA A 1 132 ? 48.450 12.674 -49.248 1.00 53.53 132 ALA A C 1
ATOM 1108 O O . ALA A 1 132 ? 49.633 13.052 -49.098 1.00 53.53 132 ALA A O 1
#

Organism: Rattus norvegicus (NCBI:txid10116)

pLDDT: mean 92.17, std 6.92, range [53.53, 98.69]

Foldseek 3Di:
DLVVLVVVVVVVVVVLVVLVVVLVVLVVQLVVLVVVLVVLVVVLVVVVVVVDVVVNVVSVVVSVVSVVSNVVSVVVNVVSVVVSVVVVVVCVVVVVVVNVVVVVVVVVVVVVVVVVVVVVCVVCVVVVVVVD

Secondary structure (DSSP, 8-state):
-HHHHHHHHHHHHHHHHHHHHHHHHHHHHHHHHHHHHHHHHHHHHHHHHTT-HHHHHHHHHHHHHHHHHHHHHHHHHHHHHHHHHHHHHHHHHHHHHHHHHHHHHHHHHHHHHHHHHHHHHHHHHHHHHH--